Protein 1BFW (pdb70)

Sequence (4 aa):
GGGGGGGGGGGGGGGGGGGGGGGGGGGGGGGGGGGGGGGG

Solvent-accessible surface area: 2296 Å² total

Radius of gyration: 9.94 Å; Cα contacts (8 Å, |Δi|>4): 0; chains: 1; bounding box: 15×20×4 Å

Secondary structure (P-SEA, 3-state):
cccc

Structure (mmCIF, N/CA/C/O backbone):
data_1BFW
#
_entry.id   1BFW
#
_cell.length_a   1.000
_cell.length_b   1.000
_cell.length_c   1.000
_cell.angle_alpha   90.00
_cell.angle_beta   90.00
_cell.angle_gamma   90.00
#
_symmetry.space_group_name_H-M   'P 1'
#
loop_
_atom_site.group_PDB
_atom_site.id
_atom_site.type_symbol
_atom_site.label_atom_id
_atom_site.label_alt_id
_atom_site.label_comp_id
_atom_site.label_asym_id
_atom_site.label_entity_id
_atom_site.label_seq_id
_atom_site.pdbx_PDB_ins_code
_atom_site.Cartn_x
_atom_site.Cartn_y
_atom_site.Cartn_z
_atom_site.occupancy
_atom_site.B_iso_or_equiv
_atom_site.auth_seq_id
_atom_site.auth_comp_id
_atom_site.auth_asym_id
_atom_site.auth_atom_id
_atom_site.pdbx_PDB_model_num
ATOM 164 N N . GLY A 1 11 ? 2.523 12.637 -4.449 1.00 0.00 149 GLY A N 1
ATOM 165 C CA . GLY A 1 11 ? 2.074 12.786 -5.822 1.00 0.00 149 GLY A CA 1
ATOM 166 C C . GLY A 1 11 ? 3.231 13.190 -6.737 1.00 0.00 149 GLY A C 1
ATOM 167 O O . GLY A 1 11 ? 3.678 12.398 -7.566 1.00 0.00 149 GLY A O 1
ATOM 204 N N . GLY A 1 14 ? 7.698 18.571 -9.357 1.00 0.00 146 GLY A N 1
ATOM 205 C CA . GLY A 1 14 ? 8.726 18.865 -10.341 1.00 0.00 146 GLY A CA 1
ATOM 206 C C . GLY A 1 14 ? 9.905 19.599 -9.700 1.00 0.00 146 GLY A C 1
ATOM 207 O O . GLY A 1 14 ? 10.963 19.010 -9.481 1.00 0.00 146 GLY A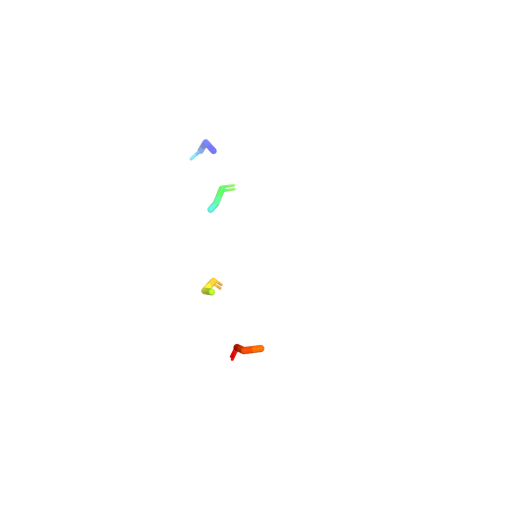 O 1
ATOM 250 N N . GLY A 1 17 ? 13.695 26.437 -9.645 1.00 0.00 143 GLY A N 1
ATOM 251 C CA . GLY A 1 17 ? 15.020 26.992 -9.428 1.00 0.00 143 GLY A CA 1
ATOM 252 C C . GLY A 1 17 ? 14.963 28.200 -8.492 1.00 0.00 143 GLY A C 1
ATOM 253 O O . GLY A 1 17 ? 14.877 28.044 -7.275 1.00 0.00 143 GLY A O 1
ATOM 268 N N . GLY A 1 19 ? 16.687 32.163 -9.003 1.00 0.00 141 GLY A N 1
ATOM 269 C CA . GLY A 1 19 ? 17.264 33.262 -9.758 1.00 0.00 141 GLY A CA 1
ATOM 270 C C . GLY A 1 19 ? 18.270 32.750 -10.790 1.00 0.00 141 GLY A C 1
ATOM 271 O O . GLY A 1 19 ? 17.884 32.176 -11.807 1.00 0.00 141 GLY A O 1
ATOM 441 N N . GLY A 1 11 ? 3.083 12.173 -4.133 1.00 0.00 149 GLY A N 2
ATOM 442 C CA . GLY A 1 11 ? 2.669 12.408 -5.505 1.00 0.00 149 GLY A CA 2
ATOM 443 C C . GLY A 1 11 ? 2.950 13.853 -5.923 1.00 0.00 149 GLY A C 2
ATOM 444 O O . GLY A 1 11 ? 3.703 14.095 -6.865 1.00 0.00 149 GLY A O 2
ATOM 481 N N . GLY A 1 14 ? 1.684 21.093 -4.686 1.00 0.00 146 GLY A N 2
ATOM 482 C CA . GLY A 1 14 ? 2.124 22.443 -4.994 1.00 0.00 146 GLY A CA 2
ATOM 483 C C . GLY A 1 14 ? 2.011 23.349 -3.767 1.00 0.00 146 GLY A C 2
ATOM 484 O O . GLY A 1 14 ? 3.000 23.936 -3.330 1.00 0.00 146 GLY A O 2
ATOM 527 N N . GLY A 1 17 ? -3.738 24.472 0.069 1.00 0.00 143 GLY A N 2
ATOM 528 C CA . GLY A 1 17 ? -4.102 24.142 1.436 1.00 0.00 143 GLY A CA 2
ATOM 529 C C . GLY A 1 17 ? -5.352 23.260 1.473 1.00 0.00 143 GLY A C 2
ATOM 530 O O . GLY A 1 17 ? -5.532 22.397 0.615 1.00 0.00 143 GLY A O 2
ATOM 545 N N . GLY A 1 19 ? -8.506 21.867 4.594 1.00 0.00 141 GLY A N 2
ATOM 546 C CA . GLY A 1 19 ? -9.079 21.912 5.928 1.00 0.00 141 GLY A CA 2
ATOM 547 C C . GLY A 1 19 ? -9.550 20.525 6.370 1.00 0.00 141 GLY A C 2
ATOM 548 O O . GLY A 1 19 ? -10.740 20.219 6.302 1.00 0.00 141 GLY A O 2
ATOM 718 N N . GLY A 1 11 ? 3.674 13.141 -1.894 1.00 0.00 149 GLY A N 3
ATOM 719 C CA . GLY A 1 11 ? 3.843 13.794 -3.181 1.00 0.00 149 GLY A CA 3
ATOM 720 C C . GLY A 1 11 ? 5.033 14.755 -3.155 1.00 0.00 149 GLY A C 3
ATOM 721 O O . GLY A 1 11 ? 5.992 14.581 -3.905 1.00 0.00 149 GLY A O 3
ATOM 758 N N . GLY A 1 14 ? 7.735 21.407 -1.382 1.00 0.00 146 GLY A N 3
ATOM 759 C CA . GLY A 1 14 ? 8.760 22.371 -1.745 1.00 0.00 146 GLY A CA 3
ATOM 760 C C . GLY A 1 14 ? 9.278 23.113 -0.511 1.00 0.00 146 GLY A C 3
ATOM 761 O O . GLY A 1 14 ? 10.435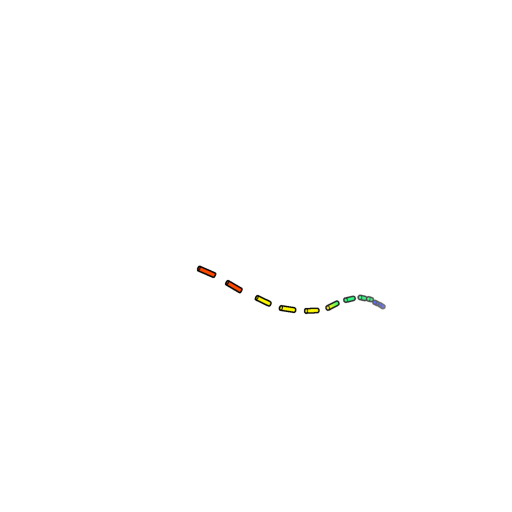 22.953 -0.127 1.00 0.00 146 GLY A O 3
ATOM 804 N N . GLY A 1 17 ? 6.923 27.539 4.751 1.00 0.00 143 GLY A N 3
ATOM 805 C CA . GLY A 1 17 ? 7.100 27.841 6.161 1.00 0.00 143 GLY A CA 3
ATOM 806 C C . GLY A 1 17 ? 6.874 26.596 7.021 1.00 0.00 143 GLY A C 3
ATOM 807 O O . GLY A 1 17 ? 5.771 26.054 7.057 1.00 0.00 143 GLY A O 3
ATOM 822 N N . GLY A 1 19 ? 9.376 23.227 9.155 1.00 0.00 141 GLY A N 3
ATOM 823 C CA . GLY A 1 19 ? 10.656 22.625 9.489 1.00 0.00 141 GLY A CA 3
ATOM 824 C C . GLY A 1 19 ? 10.650 21.124 9.193 1.00 0.00 141 GLY A C 3
ATOM 825 O O . GLY A 1 19 ? 10.972 20.705 8.083 1.00 0.00 141 GLY A O 3
ATOM 995 N N . GLY A 1 11 ? 2.331 12.824 -3.213 1.00 0.00 149 GLY A N 4
ATOM 996 C CA . GLY A 1 11 ? 1.942 13.238 -4.551 1.00 0.00 149 GLY A CA 4
ATOM 997 C C . GLY A 1 11 ? 2.135 14.744 -4.737 1.00 0.00 149 GLY A C 4
ATOM 998 O O . GLY A 1 11 ? 2.792 15.178 -5.682 1.00 0.00 149 GLY A O 4
ATOM 1035 N N . GLY A 1 14 ? 1.485 21.448 -6.078 1.00 0.00 146 GLY A N 4
ATOM 1036 C CA . GLY A 1 14 ? 1.625 22.881 -5.882 1.00 0.00 146 GLY A CA 4
ATOM 1037 C C . GLY A 1 14 ? 0.840 23.659 -6.940 1.00 0.00 146 GLY A C 4
ATOM 1038 O O . GLY A 1 14 ? 1.426 24.363 -7.760 1.00 0.00 146 GLY A O 4
ATOM 1081 N N . GLY A 1 17 ? -0.375 26.889 -12.478 1.00 0.00 143 GLY A N 4
ATOM 1082 C CA . GLY A 1 17 ? -1.098 27.847 -13.297 1.00 0.00 143 GLY A CA 4
ATOM 1083 C C . GLY A 1 17 ? -0.229 28.345 -14.454 1.00 0.00 143 GLY A C 4
ATOM 1084 O O . GLY A 1 17 ? -0.458 27.985 -15.607 1.00 0.00 143 GLY A O 4
ATOM 1099 N N . GLY A 1 19 ? 3.060 31.657 -15.377 1.00 0.00 141 GLY A N 4
ATOM 1100 C CA . GLY A 1 19 ? 3.854 32.795 -14.946 1.00 0.00 141 GLY A CA 4
ATOM 1101 C C . GLY A 1 19 ? 3.391 34.080 -15.636 1.00 0.00 141 GLY A C 4
ATOM 1102 O O . GLY A 1 19 ? 2.221 34.448 -15.548 1.00 0.00 141 GLY A O 4
ATOM 1272 N N . GLY A 1 11 ? 2.460 12.408 -4.936 1.00 0.00 149 GLY A N 5
ATOM 1273 C CA . GLY A 1 11 ? 2.233 12.609 -6.357 1.00 0.00 149 GLY A CA 5
ATOM 1274 C C . GLY A 1 11 ? 3.536 12.961 -7.077 1.00 0.00 149 GLY A C 5
ATOM 1275 O O . GLY A 1 11 ? 4.048 12.167 -7.864 1.00 0.00 149 GLY A O 5
ATOM 1312 N N . GLY A 1 14 ? 8.626 18.117 -8.894 1.00 0.00 146 GLY A N 5
ATOM 1313 C CA . GLY A 1 14 ? 9.744 18.390 -9.780 1.00 0.00 146 GLY A CA 5
ATOM 1314 C C . GLY A 1 14 ? 11.073 18.312 -9.027 1.00 0.00 146 GLY A C 5
ATOM 1315 O O . GLY A 1 14 ? 11.432 19.235 -8.297 1.00 0.00 146 GLY A O 5
ATOM 1358 N N . GLY A 1 17 ? 16.921 12.990 -7.508 1.00 0.00 143 GLY A N 5
ATOM 1359 C CA . GLY A 1 17 ? 18.170 12.814 -6.786 1.00 0.00 143 GLY A CA 5
ATOM 1360 C C . GLY A 1 17 ? 19.111 11.872 -7.539 1.00 0.00 143 GLY A C 5
ATOM 1361 O O . GLY A 1 17 ? 18.703 10.794 -7.968 1.00 0.00 143 GLY A O 5
ATOM 1376 N N . GLY A 1 19 ? 22.749 12.675 -9.963 1.00 0.00 141 GLY A N 5
ATOM 1377 C CA . GLY A 1 19 ? 23.870 13.487 -10.405 1.00 0.00 141 GLY A CA 5
ATOM 1378 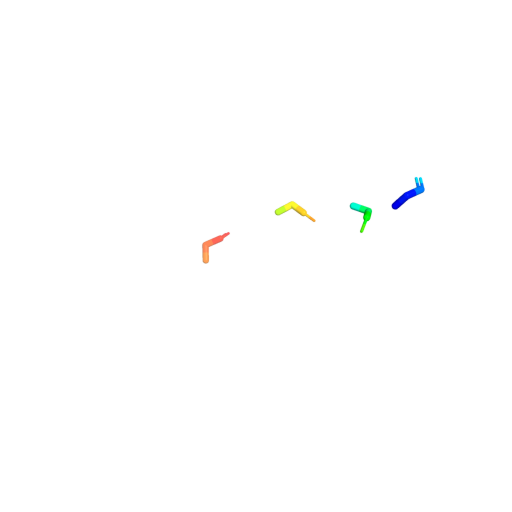C C . GLY A 1 19 ? 23.404 14.599 -11.347 1.00 0.00 141 GLY A C 5
ATOM 1379 O O . GLY A 1 19 ? 22.245 14.623 -11.759 1.00 0.00 141 GLY A O 5
ATOM 1549 N N . GLY A 1 11 ? 3.767 12.699 -3.784 1.00 0.00 149 GLY A N 6
ATOM 1550 C CA . GLY A 1 11 ? 3.923 13.112 -5.169 1.00 0.00 149 GLY A CA 6
ATOM 1551 C C . GLY A 1 11 ? 5.110 14.064 -5.326 1.00 0.00 149 GLY A C 6
ATOM 1552 O O . GLY A 1 11 ? 4.929 15.244 -5.622 1.00 0.00 149 GLY A O 6
ATOM 1589 N N . GLY A 1 14 ? 12.377 15.270 -4.973 1.00 0.00 146 GLY A N 6
ATOM 1590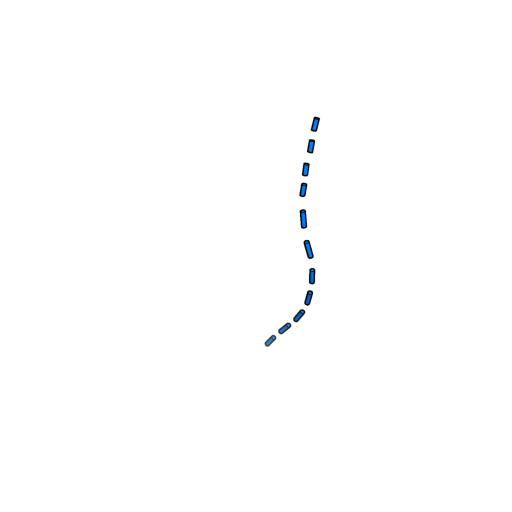 C CA . GLY A 1 14 ? 13.411 16.285 -5.084 1.00 0.00 146 GLY A CA 6
ATOM 1591 C C . GLY A 1 14 ? 12.798 17.683 -5.193 1.00 0.00 146 GLY A C 6
ATOM 1592 O O . GLY A 1 14 ? 12.186 18.171 -4.244 1.00 0.00 146 GLY A O 6
ATOM 1635 N N . GLY A 1 17 ? 12.494 23.718 -10.306 1.00 0.00 143 GLY A N 6
ATOM 1636 C CA . GLY A 1 17 ? 11.843 24.992 -10.556 1.00 0.00 143 GLY A CA 6
ATOM 1637 C C . GLY A 1 17 ? 10.323 24.827 -10.626 1.00 0.00 143 GLY A C 6
ATOM 1638 O O . GLY A 1 17 ? 9.827 23.810 -11.107 1.00 0.00 143 GLY A O 6
ATOM 1653 N N . GLY A 1 19 ? 7.015 26.436 -8.117 1.00 0.00 141 GLY A N 6
ATOM 1654 C CA . GLY A 1 19 ? 6.452 27.343 -7.131 1.00 0.00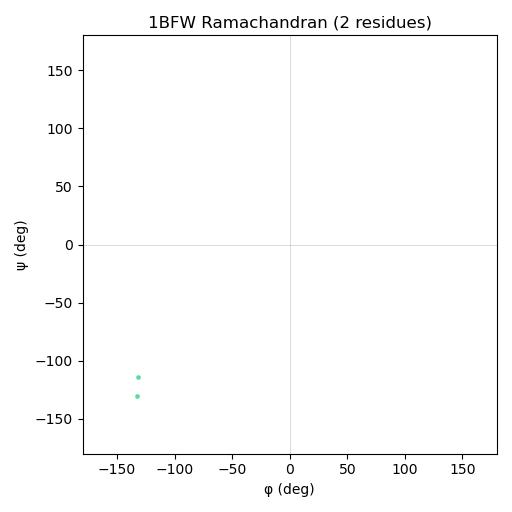 141 GLY A CA 6
ATOM 1655 C C . GLY A 1 19 ? 6.079 26.595 -5.849 1.00 0.00 141 GLY A C 6
ATOM 1656 O O . GLY A 1 19 ? 6.945 26.037 -5.177 1.00 0.00 141 GLY A O 6
ATOM 1826 N N . GLY A 1 11 ? 0.957 11.684 -2.664 1.00 0.00 149 GLY A N 7
ATOM 1827 C CA . GLY A 1 11 ? -0.084 11.689 -3.678 1.00 0.00 149 GLY A CA 7
ATOM 1828 C C . GLY A 1 11 ? 0.174 12.775 -4.724 1.00 0.00 149 GLY A C 7
ATOM 1829 O O . GLY A 1 11 ? 0.421 12.473 -5.890 1.00 0.00 149 GLY A O 7
ATOM 1866 N N . GLY A 1 14 ? 0.301 19.989 -6.485 1.00 0.00 146 GLY A N 7
ATOM 1867 C CA . GLY A 1 14 ? 0.560 20.936 -7.556 1.00 0.00 146 GLY A CA 7
ATOM 1868 C C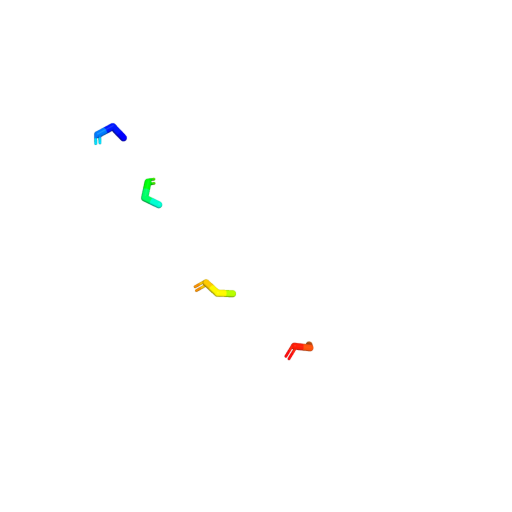 . GLY A 1 14 ? 2.062 21.087 -7.803 1.00 0.00 146 GLY A C 7
ATOM 1869 O O . GLY A 1 14 ? 2.602 20.501 -8.740 1.00 0.00 146 GLY A O 7
ATOM 1912 N N . GLY A 1 17 ? 6.159 24.669 -3.804 1.00 0.00 143 GLY A N 7
ATOM 1913 C CA . GLY A 1 17 ? 7.168 24.245 -2.848 1.00 0.00 143 GLY A CA 7
ATOM 1914 C C . GLY A 1 17 ? 7.020 24.998 -1.525 1.00 0.00 143 GLY A C 7
ATOM 1915 O O . GLY A 1 17 ? 6.376 24.511 -0.597 1.00 0.00 143 GLY A O 7
ATOM 1930 N N . GLY A 1 19 ? 8.876 28.740 0.756 1.00 0.00 141 GLY A N 7
ATOM 1931 C CA . GLY A 1 19 ? 9.824 29.840 0.807 1.00 0.00 141 GLY A CA 7
ATOM 1932 C C . GLY A 1 19 ? 10.172 30.197 2.254 1.00 0.00 141 GLY A C 7
ATOM 1933 O O . GLY A 1 19 ? 11.315 30.035 2.679 1.00 0.00 141 GLY A O 7
ATOM 2103 N N . GLY A 1 11 ? 3.481 12.284 -4.684 1.00 0.00 149 GLY A N 8
ATOM 2104 C CA . GLY A 1 11 ? 3.493 12.536 -6.115 1.00 0.00 149 GLY A CA 8
ATOM 2105 C C . GLY A 1 11 ? 3.893 13.982 -6.414 1.00 0.00 149 GLY A C 8
ATOM 2106 O O . GLY A 1 11 ? 4.988 14.237 -6.913 1.00 0.00 149 GLY A O 8
ATOM 2143 N N . GLY A 1 14 ? 1.990 21.226 -6.253 1.00 0.00 146 GLY A N 8
ATOM 2144 C CA . GLY A 1 14 ? 2.451 22.571 -6.550 1.00 0.00 146 GLY A CA 8
ATOM 2145 C C . GLY A 1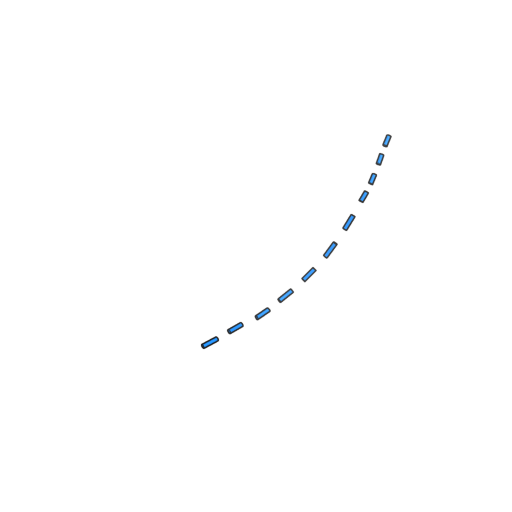 14 ? 1.612 23.615 -5.810 1.00 0.00 146 GLY A C 8
ATOM 2146 O O . GLY A 1 14 ? 0.805 24.314 -6.420 1.00 0.00 146 GLY A O 8
ATOM 2189 N N . GLY A 1 17 ? -0.143 25.471 1.463 1.00 0.00 143 GLY A N 8
ATOM 2190 C CA . GLY A 1 17 ? -1.017 26.326 2.248 1.00 0.00 143 GLY A CA 8
ATOM 2191 C C . GLY A 1 17 ? -0.942 25.971 3.734 1.00 0.00 143 GLY A C 8
ATOM 2192 O O . GLY A 1 17 ? 0.045 26.279 4.400 1.00 0.00 143 GLY A O 8
ATOM 2207 N N . GLY A 1 19 ? -3.995 24.935 7.047 1.00 0.00 141 GLY A N 8
ATOM 2208 C CA . GLY A 1 19 ? -5.325 24.551 7.489 1.00 0.00 141 GLY A CA 8
ATOM 2209 C C . GLY A 1 19 ? -6.254 25.765 7.554 1.00 0.00 141 GLY A C 8
ATOM 2210 O O . GLY A 1 19 ? -6.376 26.402 8.599 1.00 0.00 141 GLY A O 8
ATOM 2380 N N . GLY A 1 11 ? 2.348 12.683 -3.298 1.00 0.00 149 GLY A N 9
ATOM 2381 C CA . GLY A 1 11 ? 1.755 13.016 -4.583 1.00 0.00 149 GLY A CA 9
ATOM 2382 C C . GLY A 1 11 ? 1.418 14.506 -4.661 1.00 0.00 149 GLY A C 9
ATOM 2383 O O . GLY A 1 11 ? 0.247 14.883 -4.644 1.00 0.00 149 GLY A O 9
ATOM 2420 N N . GLY A 1 14 ? 3.834 21.591 -4.512 1.00 0.00 146 GLY A N 9
ATOM 2421 C CA . GLY A 1 14 ? 3.399 22.978 -4.504 1.00 0.00 146 GLY A CA 9
ATOM 2422 C C . GLY A 1 14 ? 4.508 23.903 -5.008 1.00 0.00 146 GLY A C 9
ATOM 2423 O O . GLY A 1 14 ? 4.343 24.580 -6.022 1.00 0.00 146 GLY A O 9
ATOM 2466 N N . GLY A 1 17 ? 11.738 25.971 -2.821 1.00 0.00 143 GLY A N 9
ATOM 2467 C CA . GLY A 1 17 ? 12.992 26.481 -3.348 1.00 0.00 143 GLY A CA 9
ATOM 2468 C C . GLY A 1 17 ? 14.186 25.849 -2.630 1.00 0.00 143 GLY A C 9
ATOM 2469 O O . GLY A 1 17 ? 14.243 24.632 -2.465 1.00 0.00 143 GLY A O 9
ATOM 2484 N N . GLY A 1 19 ? 18.596 26.949 -1.745 1.00 0.00 141 GLY A N 9
ATOM 2485 C CA . GLY A 1 19 ? 19.702 27.892 -1.759 1.00 0.00 141 GLY A CA 9
ATOM 2486 C C . GLY A 1 19 ? 20.888 27.334 -2.548 1.00 0.00 141 GLY A C 9
ATOM 2487 O O . GLY A 1 19 ? 21.620 26.478 -2.052 1.00 0.00 141 GLY A O 9
ATOM 2657 N N . GLY A 1 11 ? 2.976 11.944 -4.203 1.00 0.00 149 GLY A N 10
ATOM 2658 C CA . GLY A 1 11 ? 2.902 12.225 -5.627 1.00 0.00 149 GLY A CA 10
ATOM 2659 C C . GLY A 1 11 ? 4.299 12.303 -6.244 1.00 0.00 149 GLY A C 10
ATOM 2660 O O . GLY A 1 11 ? 4.697 11.421 -7.004 1.00 0.00 149 GLY A O 10
ATOM 2697 N N . GLY A 1 14 ? 10.793 16.049 -6.677 1.00 0.00 146 GLY A N 10
ATOM 2698 C CA . GLY A 1 14 ? 12.142 16.012 -7.214 1.00 0.00 146 GLY A CA 10
ATOM 2699 C C . GLY A 1 14 ? 13.043 17.025 -6.504 1.00 0.00 146 GLY A C 10
ATOM 2700 O O . GLY A 1 14 ? 12.981 18.220 -6.786 1.00 0.00 146 GLY A O 10
ATOM 2743 N N . GLY A 1 17 ? 18.167 17.246 -0.384 1.00 0.00 143 GLY A N 10
ATOM 2744 C CA . GLY A 1 17 ? 19.070 18.127 0.337 1.00 0.00 143 GLY A CA 10
ATOM 2745 C C . GLY A 1 17 ? 20.447 18.166 -0.330 1.00 0.00 143 GLY A C 10
ATOM 2746 O O . GLY A 1 17 ? 20.982 17.129 -0.718 1.00 0.00 143 GLY A O 10
ATOM 2761 N N . GLY A 1 19 ? 22.924 21.264 -2.637 1.00 0.00 141 GLY A N 10
ATOM 2762 C CA . GLY A 1 19 ? 23.163 22.618 -3.108 1.00 0.00 141 GLY A CA 10
ATOM 2763 C C . GLY A 1 19 ? 23.722 22.612 -4.533 1.00 0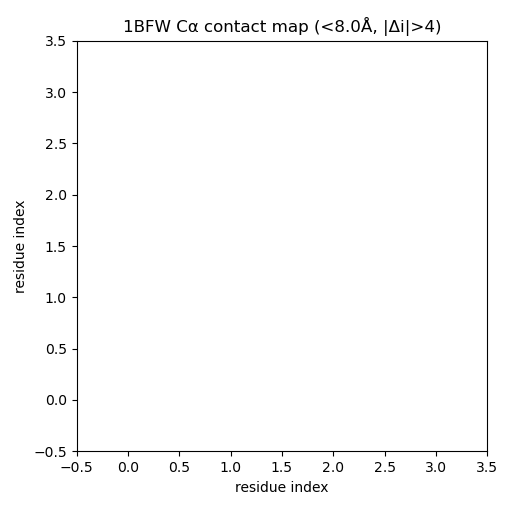.00 141 GLY A C 10
ATOM 2764 O O . GLY A 1 19 ? 24.680 21.898 -4.825 1.00 0.00 141 GLY A O 10
#

Foldseek 3Di:
DCVD